Protein AF-A0A0B2VKJ0-F1 (afdb_monomer)

Solvent-accessible surface area (backbone atoms only — not comparable to full-atom values): 6771 Å² total; per-residue (Å²): 139,85,92,84,85,79,77,75,71,70,66,63,74,79,59,75,68,68,75,69,54,68,34,67,60,86,54,43,55,38,77,51,98,89,24,44,33,58,70,37,66,90,49,70,43,76,46,59,66,70,59,42,35,60,77,45,51,63,52,70,68,53,54,55,44,48,69,37,80,90,39,55,29,58,29,37,42,44,50,80,45,94,44,36,78,46,40,48,36,25,18,37,77,51,33,35,38,73,51,54,50,67,59,44,46,51,61,48,48,55,72,75,80,110

Foldseek 3Di:
DDDPDDPPPVVVVVPPCPPQAKDFDDAQWDDDPRATAHVDLPDDAQDDPVVLCVVSVDDPVLVVQNVDPVYGRIGGCCCVPPVVVCCLRCVSNNSNVVDHSVRSNVVVVVVVVD

Structure (mmCIF, N/CA/C/O backbone):
data_AF-A0A0B2VKJ0-F1
#
_entry.id   AF-A0A0B2VKJ0-F1
#
loop_
_atom_site.group_PDB
_atom_site.id
_atom_site.type_symbol
_atom_site.label_atom_id
_atom_site.label_alt_id
_atom_site.label_comp_id
_atom_site.label_asym_id
_atom_site.label_entity_id
_atom_site.label_seq_id
_atom_site.pdbx_PDB_ins_code
_atom_site.Cartn_x
_atom_site.Cartn_y
_atom_site.Cartn_z
_atom_site.occupancy
_atom_site.B_iso_or_equiv
_atom_site.auth_seq_id
_atom_site.auth_comp_id
_atom_site.auth_asym_id
_atom_site.auth_atom_id
_atom_site.pdbx_PDB_model_num
ATOM 1 N N . MET A 1 1 ? 29.975 44.062 7.794 1.00 45.19 1 MET A N 1
ATOM 2 C CA . MET A 1 1 ? 28.508 43.859 7.697 1.00 45.19 1 MET A CA 1
ATOM 3 C C . MET A 1 1 ? 28.149 44.332 6.297 1.00 45.19 1 MET A C 1
ATOM 5 O O . MET A 1 1 ? 28.499 45.454 5.993 1.00 45.19 1 MET A O 1
ATOM 9 N N . PHE A 1 2 ? 27.741 43.525 5.324 1.00 41.50 2 PHE A N 1
ATOM 10 C CA . PHE A 1 2 ? 26.491 42.776 5.236 1.00 41.50 2 PHE A CA 1
ATOM 11 C C . PHE A 1 2 ? 26.649 41.713 4.132 1.00 41.50 2 PHE A C 1
ATOM 13 O O . PHE A 1 2 ? 26.779 42.059 2.965 1.00 41.50 2 PHE A O 1
ATOM 20 N N . ALA A 1 3 ? 26.641 40.429 4.485 1.00 47.69 3 ALA A N 1
ATOM 21 C CA . ALA A 1 3 ? 26.597 39.327 3.520 1.00 47.69 3 ALA A CA 1
ATOM 22 C C . ALA A 1 3 ? 25.634 38.255 4.045 1.00 47.69 3 ALA A C 1
ATOM 24 O O . ALA A 1 3 ? 26.039 37.152 4.386 1.00 47.69 3 ALA A O 1
ATOM 25 N N . VAL A 1 4 ? 24.360 38.620 4.224 1.00 49.62 4 VAL A N 1
ATOM 26 C CA . VAL A 1 4 ? 23.340 37.720 4.795 1.00 49.62 4 VAL A CA 1
ATOM 27 C C . VAL A 1 4 ? 21.990 37.915 4.102 1.00 49.62 4 VAL A C 1
ATOM 29 O O . VAL A 1 4 ? 20.998 38.099 4.777 1.00 49.62 4 VAL A O 1
ATOM 32 N N . PHE A 1 5 ? 21.906 37.938 2.768 1.00 47.03 5 PHE A N 1
ATOM 33 C CA . PHE A 1 5 ? 20.582 38.048 2.112 1.00 47.03 5 PHE A CA 1
ATOM 34 C C . PHE A 1 5 ? 20.432 37.311 0.770 1.00 47.03 5 PHE A C 1
ATOM 36 O O . PHE A 1 5 ? 19.498 37.594 0.033 1.00 47.03 5 PHE A O 1
ATOM 43 N N . VAL A 1 6 ? 21.292 36.337 0.437 1.00 48.41 6 VAL A N 1
ATOM 44 C CA . VAL A 1 6 ? 21.197 35.625 -0.866 1.00 48.41 6 VAL A CA 1
ATOM 45 C C . VAL A 1 6 ? 20.998 34.104 -0.732 1.00 48.41 6 VAL A C 1
ATOM 47 O O . VAL A 1 6 ? 20.827 33.410 -1.724 1.00 48.41 6 VAL A O 1
ATOM 50 N N . LEU A 1 7 ? 20.937 33.556 0.486 1.00 43.81 7 LEU A N 1
ATOM 51 C CA . LEU A 1 7 ? 20.824 32.099 0.696 1.00 43.81 7 LEU A CA 1
ATOM 52 C C . LEU A 1 7 ? 19.396 31.580 0.943 1.00 43.81 7 LEU A C 1
ATOM 54 O O . LEU A 1 7 ? 19.173 30.376 0.887 1.00 43.81 7 LEU A O 1
ATOM 58 N N . LEU A 1 8 ? 18.411 32.456 1.160 1.00 46.47 8 LEU A N 1
ATOM 59 C CA . LEU A 1 8 ? 17.037 32.044 1.493 1.00 46.47 8 LEU A CA 1
ATOM 60 C C . LEU A 1 8 ? 16.116 31.834 0.279 1.00 46.47 8 LEU A C 1
ATOM 62 O O . LEU A 1 8 ? 15.036 31.273 0.435 1.00 46.47 8 LEU A O 1
ATOM 66 N N . ALA A 1 9 ? 16.529 32.221 -0.932 1.00 44.91 9 ALA A N 1
ATOM 67 C CA . ALA A 1 9 ? 15.679 32.104 -2.122 1.00 44.91 9 ALA A CA 1
ATOM 68 C C . ALA A 1 9 ? 15.761 30.732 -2.824 1.00 44.91 9 ALA A C 1
ATOM 70 O O . ALA A 1 9 ? 14.857 30.376 -3.575 1.00 44.91 9 ALA A O 1
ATOM 71 N N . VAL A 1 10 ? 16.801 29.929 -2.567 1.00 42.25 10 VAL A N 1
ATOM 72 C CA . VAL A 1 10 ? 16.982 28.624 -3.242 1.00 42.25 10 VAL A CA 1
ATOM 73 C C . VAL A 1 10 ? 16.158 27.508 -2.578 1.00 42.25 10 VAL A C 1
ATOM 75 O O . VAL A 1 10 ? 15.857 26.495 -3.203 1.00 42.25 10 VAL A O 1
ATOM 78 N N . VAL A 1 11 ? 15.712 27.700 -1.333 1.00 45.00 11 VAL A N 1
ATOM 79 C CA . VAL A 1 11 ? 14.943 26.685 -0.584 1.00 45.00 11 VAL A CA 1
ATOM 80 C C . VAL A 1 11 ? 13.460 26.655 -0.993 1.00 45.00 11 VAL A C 1
ATOM 82 O O . VAL A 1 11 ? 12.769 25.667 -0.756 1.00 45.00 11 VAL A O 1
ATOM 85 N N . ALA A 1 12 ? 12.960 27.695 -1.665 1.00 38.09 12 ALA A N 1
ATOM 86 C CA . ALA A 1 12 ? 11.549 27.782 -2.043 1.00 38.09 12 ALA A CA 1
ATOM 87 C C . ALA A 1 12 ? 11.181 26.970 -3.303 1.00 38.09 12 ALA A C 1
ATOM 89 O O . ALA A 1 12 ? 10.022 26.594 -3.450 1.00 38.09 12 ALA A O 1
ATOM 90 N N . LEU A 1 13 ? 12.132 26.647 -4.193 1.00 39.16 13 LEU A N 1
ATOM 91 C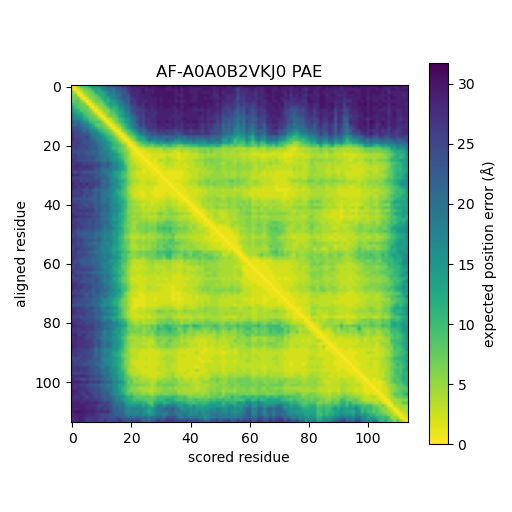 CA . LEU A 1 13 ? 11.825 25.910 -5.433 1.00 39.16 13 LEU A CA 1
ATOM 92 C C . LEU A 1 13 ? 11.860 24.378 -5.292 1.00 39.16 13 LEU A C 1
ATOM 94 O O . LEU A 1 13 ? 11.328 23.686 -6.155 1.00 39.16 13 LEU A O 1
ATOM 98 N N . ALA A 1 14 ? 12.423 23.833 -4.208 1.00 38.75 14 ALA A N 1
ATOM 99 C CA . ALA A 1 14 ? 12.409 22.384 -3.958 1.00 38.75 14 ALA A CA 1
ATOM 100 C C . ALA A 1 14 ? 11.087 21.890 -3.337 1.00 38.75 14 ALA A C 1
ATOM 102 O O . ALA A 1 14 ? 10.771 20.706 -3.411 1.00 38.75 14 ALA A O 1
ATOM 103 N N . ASN A 1 15 ? 10.293 22.806 -2.773 1.00 40.25 15 ASN A N 1
ATOM 104 C CA . ASN A 1 15 ? 9.021 22.527 -2.114 1.00 40.25 15 ASN A CA 1
ATOM 105 C C . ASN A 1 15 ? 7.846 23.129 -2.890 1.00 40.25 15 ASN A C 1
ATOM 107 O O . ASN A 1 15 ? 6.940 23.716 -2.296 1.00 40.25 15 ASN A O 1
ATOM 111 N N . ALA A 1 16 ? 7.803 22.933 -4.212 1.00 34.44 16 ALA A N 1
ATOM 112 C CA . ALA A 1 16 ? 6.516 22.882 -4.900 1.00 34.44 16 ALA A CA 1
ATOM 113 C C . ALA A 1 16 ? 5.773 21.639 -4.380 1.00 34.44 16 ALA A C 1
ATOM 115 O O . ALA A 1 16 ? 5.738 20.571 -4.998 1.00 34.44 16 ALA A O 1
ATOM 116 N N . ASN A 1 17 ? 5.257 21.776 -3.160 1.00 41.91 17 ASN A N 1
ATOM 117 C CA . ASN A 1 17 ? 4.491 20.805 -2.414 1.00 41.91 17 ASN A CA 1
ATOM 118 C C . ASN A 1 17 ? 3.116 20.762 -3.082 1.00 41.91 17 ASN A C 1
ATOM 120 O O . ASN A 1 17 ? 2.131 21.268 -2.556 1.00 41.91 17 ASN A O 1
ATOM 124 N N . PHE A 1 18 ? 3.060 20.231 -4.307 1.00 43.84 18 PHE A N 1
ATOM 125 C CA . PHE A 1 18 ? 1.798 19.776 -4.866 1.00 43.84 18 PHE A CA 1
ATOM 126 C C . PHE A 1 18 ? 1.236 18.812 -3.826 1.00 43.84 18 PHE A C 1
ATOM 128 O O . PHE A 1 18 ? 1.915 17.810 -3.561 1.00 43.84 18 PHE A O 1
ATOM 135 N N . PRO A 1 19 ? 0.087 19.122 -3.195 1.00 50.91 19 PRO A N 1
ATOM 136 C CA . PRO A 1 19 ? -0.465 18.255 -2.174 1.00 50.91 19 PRO A CA 1
ATOM 137 C C . PRO A 1 19 ? -0.595 16.880 -2.813 1.00 50.91 19 PRO A C 1
ATOM 139 O O . PRO A 1 19 ? -1.202 16.744 -3.878 1.00 50.91 19 PRO A O 1
ATOM 142 N N . ALA A 1 20 ? 0.074 15.888 -2.226 1.00 60.25 20 ALA A N 1
ATOM 143 C CA . ALA A 1 20 ? -0.088 14.513 -2.649 1.00 60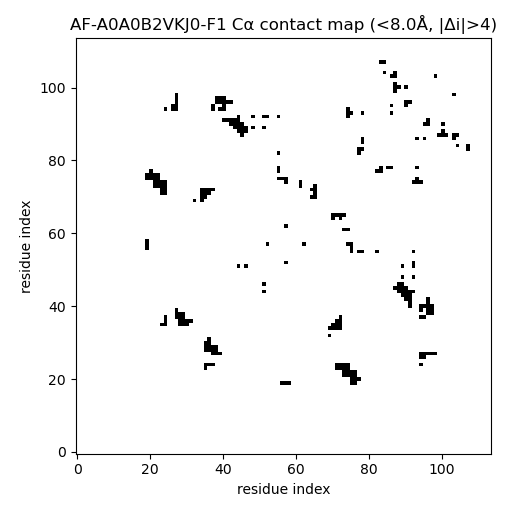.25 20 ALA A CA 1
ATOM 144 C C . ALA A 1 20 ? -1.591 14.224 -2.592 1.00 60.25 20 ALA A C 1
ATOM 146 O O . ALA A 1 20 ? -2.206 14.299 -1.529 1.00 60.25 20 ALA A O 1
ATOM 147 N N . GLN A 1 21 ? -2.206 14.028 -3.757 1.00 77.56 21 GLN A N 1
ATOM 148 C CA . GLN A 1 21 ? -3.617 13.700 -3.813 1.00 77.56 21 GLN A CA 1
ATOM 149 C C . GLN A 1 21 ? -3.729 12.244 -3.392 1.00 77.56 21 GLN A C 1
ATOM 151 O O . GLN A 1 21 ? -3.127 11.373 -4.015 1.00 77.56 21 GLN A O 1
ATOM 156 N N . TYR A 1 22 ? -4.437 12.000 -2.296 1.00 84.88 22 TYR A N 1
ATOM 157 C CA . TYR A 1 22 ? -4.694 10.659 -1.798 1.00 84.88 22 TYR A CA 1
ATOM 158 C C . TYR A 1 22 ? -6.116 10.256 -2.146 1.00 84.88 22 TYR A C 1
ATOM 160 O O . TYR A 1 22 ? -7.044 11.057 -2.035 1.00 84.88 22 TYR A O 1
ATOM 168 N N . SER A 1 23 ? -6.279 9.001 -2.531 1.00 87.12 23 SER A N 1
ATOM 169 C CA . SER A 1 23 ? -7.565 8.382 -2.819 1.00 87.12 23 SER A CA 1
ATOM 170 C C . SER A 1 23 ? -7.729 7.141 -1.956 1.00 87.12 23 SER A C 1
ATOM 172 O O . SER A 1 23 ? -6.746 6.488 -1.596 1.00 87.12 23 SER A O 1
ATOM 174 N N . VAL A 1 24 ? -8.974 6.841 -1.591 1.00 89.81 24 VAL A N 1
ATOM 175 C CA . VAL A 1 24 ? -9.310 5.544 -0.999 1.00 89.81 24 VAL A CA 1
ATOM 176 C C . VAL A 1 24 ? -8.997 4.468 -2.033 1.00 89.81 24 VAL A C 1
ATOM 178 O O . VAL A 1 24 ? -9.231 4.667 -3.228 1.00 89.81 24 VAL A O 1
ATOM 181 N N . ILE A 1 25 ? -8.431 3.353 -1.582 1.00 89.56 25 ILE A N 1
ATOM 182 C CA . ILE A 1 25 ? -8.131 2.226 -2.464 1.00 89.56 25 ILE A CA 1
ATOM 183 C C . ILE A 1 25 ? -9.391 1.740 -3.190 1.00 89.56 25 ILE A C 1
ATOM 185 O O . ILE A 1 25 ? -10.471 1.653 -2.610 1.00 89.56 25 ILE A O 1
ATOM 189 N N . ASN A 1 26 ? -9.243 1.403 -4.466 1.00 85.94 26 ASN A N 1
ATOM 190 C CA . ASN A 1 26 ? -10.334 0.910 -5.315 1.00 85.94 26 ASN A CA 1
ATOM 191 C C . ASN A 1 26 ? -9.967 -0.371 -6.086 1.00 85.94 26 ASN A C 1
ATOM 193 O O . ASN A 1 26 ? -10.758 -0.870 -6.883 1.00 85.94 26 ASN A O 1
ATOM 197 N N . ILE A 1 27 ? -8.751 -0.878 -5.874 1.00 85.44 27 ILE A N 1
ATOM 198 C CA . ILE A 1 27 ? -8.246 -2.142 -6.404 1.00 85.44 27 ILE A CA 1
ATOM 199 C C . ILE A 1 27 ? -7.747 -2.950 -5.214 1.00 85.44 27 ILE A C 1
ATOM 201 O O . ILE A 1 27 ? -7.113 -2.385 -4.321 1.00 85.44 27 ILE A O 1
ATOM 205 N N . CYS A 1 28 ? -7.979 -4.265 -5.233 1.00 89.19 28 CYS A N 1
ATOM 206 C CA . CYS A 1 28 ? -7.595 -5.163 -4.146 1.00 89.19 28 CYS A CA 1
ATOM 207 C C . CYS A 1 28 ? -8.175 -4.723 -2.794 1.00 89.19 28 CYS A C 1
ATOM 209 O O . CYS A 1 28 ? -7.489 -4.833 -1.779 1.00 89.19 28 CYS A O 1
ATOM 211 N N . ASN A 1 29 ? -9.383 -4.155 -2.775 1.00 93.06 29 ASN A N 1
ATOM 212 C CA . ASN A 1 29 ? -10.037 -3.659 -1.572 1.00 93.06 29 ASN A CA 1
ATOM 213 C C . ASN A 1 29 ? -11.129 -4.622 -1.093 1.00 93.06 29 ASN A C 1
ATOM 215 O O . ASN A 1 29 ? -11.850 -5.229 -1.879 1.00 93.06 29 ASN A O 1
ATOM 219 N N . LYS A 1 30 ? -11.274 -4.705 0.226 1.00 94.69 30 LYS A N 1
ATOM 220 C CA . LYS A 1 30 ? -12.371 -5.362 0.930 1.00 94.69 30 LYS A CA 1
ATOM 221 C C . LYS A 1 30 ? -12.907 -4.429 2.005 1.00 94.69 30 LYS A C 1
ATOM 223 O O . LYS A 1 30 ? -12.156 -3.647 2.588 1.00 94.69 30 LYS A O 1
ATOM 228 N N . GLU A 1 31 ? -14.189 -4.551 2.306 1.00 95.69 31 GLU A N 1
ATOM 229 C CA . GLU A 1 31 ? -14.774 -3.872 3.455 1.00 95.69 31 GLU A CA 1
ATOM 230 C C . GLU A 1 31 ? -14.494 -4.673 4.734 1.00 95.69 31 GLU A C 1
ATOM 232 O O . GLU A 1 31 ? -14.688 -5.890 4.772 1.00 95.69 31 GLU A O 1
ATOM 237 N N . VAL A 1 32 ? -14.009 -3.995 5.774 1.00 92.75 32 VAL A N 1
ATOM 238 C CA . VAL A 1 32 ? -13.827 -4.546 7.123 1.00 92.75 32 VAL A CA 1
ATOM 239 C C . VAL A 1 32 ? -14.407 -3.531 8.092 1.00 92.75 32 VAL A C 1
ATOM 241 O O . VAL A 1 32 ? -13.964 -2.387 8.098 1.00 92.75 32 VAL A O 1
ATOM 244 N N . ASP A 1 33 ? -15.418 -3.926 8.865 1.00 92.50 33 ASP A N 1
ATOM 245 C CA . ASP A 1 33 ? -16.075 -3.064 9.858 1.00 92.50 33 ASP A CA 1
ATOM 246 C C . ASP A 1 33 ? -16.522 -1.692 9.301 1.00 92.50 33 ASP A C 1
ATOM 248 O O . ASP A 1 33 ? -16.448 -0.666 9.977 1.00 92.50 33 ASP A O 1
ATOM 252 N N . GLY A 1 34 ? -16.985 -1.666 8.045 1.00 91.06 34 GLY A N 1
ATOM 253 C CA . GLY A 1 34 ? -17.490 -0.460 7.379 1.00 91.06 34 GLY A CA 1
ATOM 254 C C . GLY A 1 34 ? -16.425 0.463 6.775 1.00 91.06 34 GLY A C 1
ATOM 255 O O . GLY A 1 34 ? -16.778 1.546 6.312 1.00 91.06 34 GLY A O 1
ATOM 256 N N . VAL A 1 35 ? -15.146 0.063 6.750 1.00 95.12 35 VAL A N 1
ATOM 257 C CA . VAL A 1 35 ? -14.069 0.806 6.068 1.00 95.12 35 VAL A CA 1
ATOM 258 C C . VAL A 1 35 ? -13.385 -0.020 4.981 1.00 95.12 35 VAL A C 1
ATOM 260 O O . VAL A 1 35 ? -13.285 -1.246 5.065 1.00 95.12 35 VAL A O 1
ATOM 263 N N . GLN A 1 36 ? -12.876 0.655 3.951 1.00 95.56 36 GLN A N 1
ATOM 264 C CA . GLN A 1 36 ? -12.189 0.030 2.821 1.00 95.56 36 GLN A CA 1
ATOM 265 C C . GLN A 1 36 ? -10.728 -0.266 3.163 1.00 95.56 36 GLN A C 1
ATOM 267 O O . GLN A 1 36 ? -9.937 0.636 3.446 1.00 95.56 36 GLN A O 1
ATOM 272 N N . ARG A 1 37 ? -10.350 -1.544 3.123 1.00 94.38 37 ARG A N 1
ATOM 273 C CA . ARG A 1 37 ? -9.024 -2.051 3.503 1.00 94.38 37 ARG A CA 1
ATOM 274 C C . ARG A 1 37 ? -8.445 -2.930 2.399 1.00 94.38 37 ARG A C 1
ATOM 276 O O . ARG A 1 37 ? -9.204 -3.546 1.658 1.00 94.38 37 ARG A O 1
ATOM 283 N N . PRO A 1 38 ? -7.115 -3.013 2.255 1.00 92.38 38 PRO A N 1
ATOM 284 C CA . PRO A 1 38 ? -6.531 -3.905 1.269 1.00 92.38 38 PRO A CA 1
ATOM 285 C C . PRO A 1 38 ? -6.847 -5.360 1.621 1.00 92.38 38 PRO A C 1
ATOM 287 O O . PRO A 1 38 ? -6.803 -5.758 2.788 1.00 92.38 38 PRO A O 1
ATOM 290 N N . GLU A 1 39 ? -7.150 -6.165 0.608 1.00 92.44 39 GLU A N 1
ATOM 291 C CA . GLU A 1 39 ? -7.384 -7.602 0.736 1.00 92.44 39 GLU A CA 1
ATOM 292 C C . GLU A 1 39 ? -6.184 -8.295 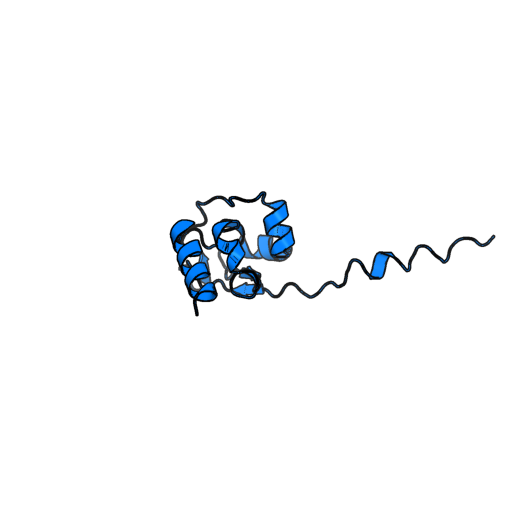1.377 1.00 92.44 39 GLU A C 1
ATOM 294 O O . GLU A 1 39 ? -6.348 -9.092 2.305 1.00 92.44 39 GLU A O 1
ATOM 299 N N . SER A 1 40 ? -4.990 -7.921 0.912 1.00 88.69 40 SER A N 1
ATOM 300 C CA . SER A 1 40 ? -3.700 -8.354 1.430 1.00 88.69 40 SER A CA 1
ATOM 301 C C . SER A 1 40 ? -2.651 -7.257 1.227 1.00 88.69 40 SER A C 1
ATOM 303 O O . SER A 1 40 ? -2.708 -6.483 0.271 1.00 88.69 40 SER A O 1
ATOM 305 N N . LEU A 1 41 ? -1.671 -7.219 2.130 1.00 87.75 41 LEU A N 1
ATOM 306 C CA . LEU A 1 41 ? -0.417 -6.471 1.988 1.00 87.75 41 LEU A CA 1
ATOM 307 C C . LEU A 1 41 ? 0.800 -7.416 1.974 1.00 87.75 41 LEU A C 1
ATOM 309 O O . LEU A 1 41 ? 1.941 -6.964 2.108 1.00 87.75 41 LEU A O 1
ATOM 313 N N . ASP A 1 42 ? 0.565 -8.720 1.787 1.00 88.56 42 ASP A N 1
ATOM 314 C CA . ASP A 1 42 ? 1.553 -9.806 1.844 1.00 88.56 42 ASP A CA 1
ATOM 315 C C . ASP A 1 42 ? 2.332 -9.928 0.534 1.00 88.56 42 ASP A C 1
ATOM 317 O O . ASP A 1 42 ? 2.535 -10.998 -0.038 1.00 88.56 42 ASP A O 1
ATOM 321 N N . CYS A 1 43 ? 2.780 -8.789 0.028 1.00 88.69 43 CYS A N 1
ATOM 322 C CA . CYS A 1 43 ? 3.676 -8.723 -1.100 1.00 88.69 43 CYS A CA 1
ATOM 323 C C . CYS A 1 43 ? 4.829 -7.766 -0.813 1.00 88.69 43 CYS A C 1
ATOM 325 O O . CYS A 1 43 ? 4.867 -7.060 0.197 1.00 88.69 43 CYS A O 1
ATOM 327 N N . LYS A 1 44 ? 5.819 -7.775 -1.701 1.00 87.44 44 LYS A N 1
ATOM 328 C CA . LYS A 1 44 ? 6.951 -6.854 -1.659 1.00 87.44 44 LYS A CA 1
ATOM 329 C C . LYS A 1 44 ? 6.930 -5.985 -2.905 1.00 87.44 44 LYS A C 1
ATOM 331 O O . LYS A 1 44 ? 6.511 -6.442 -3.975 1.00 87.44 44 LYS A O 1
ATOM 336 N N . ASP A 1 45 ? 7.394 -4.755 -2.735 1.00 87.50 45 ASP A N 1
ATOM 337 C CA . ASP A 1 45 ? 7.789 -3.913 -3.853 1.00 87.50 45 ASP A CA 1
ATOM 338 C C . ASP A 1 45 ? 9.026 -4.539 -4.510 1.00 87.50 45 ASP A C 1
ATOM 340 O O . ASP A 1 45 ? 9.923 -5.037 -3.825 1.00 87.50 45 ASP A O 1
ATOM 344 N N . ALA A 1 46 ? 9.047 -4.559 -5.841 1.00 86.38 46 ALA A N 1
ATOM 345 C CA . ALA A 1 46 ? 10.233 -4.942 -6.599 1.00 86.38 46 ALA A CA 1
ATOM 346 C C . ALA A 1 46 ? 11.281 -3.820 -6.556 1.00 86.38 46 ALA A C 1
ATOM 348 O O . ALA A 1 46 ? 12.480 -4.080 -6.631 1.00 86.38 46 ALA A O 1
ATOM 349 N N . TYR A 1 47 ? 10.828 -2.570 -6.416 1.00 86.00 47 TYR A N 1
ATOM 350 C CA . TYR A 1 47 ? 11.690 -1.423 -6.161 1.00 86.00 47 TYR A CA 1
ATOM 351 C C . TYR A 1 47 ? 11.921 -1.193 -4.666 1.00 86.00 47 TYR A C 1
ATOM 353 O O . TYR A 1 47 ? 11.074 -1.538 -3.840 1.00 86.00 47 TYR A O 1
ATOM 361 N N . PRO A 1 48 ? 13.056 -0.572 -4.296 1.00 84.25 48 PRO A N 1
ATOM 362 C CA . PRO A 1 48 ? 13.287 -0.148 -2.925 1.00 84.25 48 PRO A CA 1
ATOM 363 C C . PRO A 1 48 ? 12.147 0.753 -2.442 1.00 84.25 48 PRO A C 1
ATOM 365 O O . PRO A 1 48 ? 11.742 1.677 -3.150 1.00 84.25 48 PRO A O 1
ATOM 368 N N . ALA A 1 49 ? 11.686 0.538 -1.209 1.00 77.62 49 ALA A N 1
ATOM 369 C CA . ALA A 1 49 ? 10.618 1.338 -0.606 1.00 77.62 49 ALA A CA 1
ATOM 370 C C . ALA A 1 49 ? 10.836 2.866 -0.723 1.00 77.62 49 ALA A C 1
ATOM 372 O O . ALA A 1 49 ? 9.867 3.560 -1.025 1.00 77.62 49 ALA A O 1
ATOM 373 N N . PRO A 1 50 ? 12.065 3.421 -0.594 1.00 79.75 50 PRO A N 1
ATOM 374 C CA . PRO A 1 50 ? 12.296 4.852 -0.816 1.00 79.75 50 PRO A CA 1
ATOM 375 C C . PRO A 1 50 ? 11.977 5.325 -2.242 1.0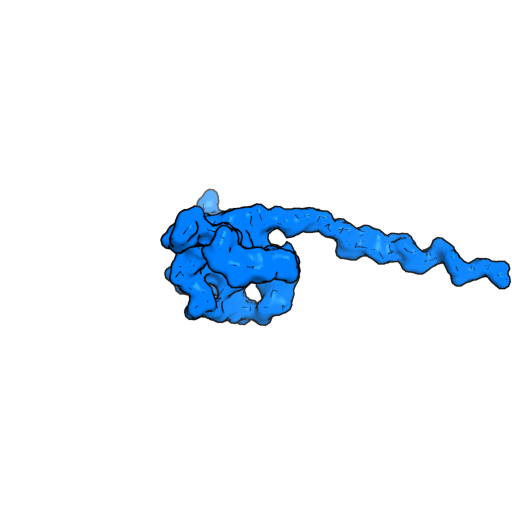0 79.75 50 PRO A C 1
ATOM 377 O O . PRO A 1 50 ? 11.475 6.432 -2.420 1.00 79.75 50 PRO A O 1
ATOM 380 N N . ALA A 1 51 ? 12.236 4.496 -3.258 1.00 83.12 51 ALA A N 1
ATOM 381 C CA . ALA A 1 51 ? 11.958 4.835 -4.652 1.00 83.12 51 ALA A CA 1
ATOM 382 C C . ALA A 1 51 ? 10.447 4.861 -4.921 1.00 83.12 51 ALA A C 1
ATOM 384 O O . ALA A 1 51 ? 9.945 5.813 -5.518 1.00 83.12 51 ALA A O 1
ATOM 385 N N . CYS A 1 52 ? 9.708 3.870 -4.412 1.00 83.56 52 CYS A N 1
ATOM 386 C CA . CYS A 1 52 ? 8.247 3.865 -4.488 1.00 83.56 52 CYS A CA 1
ATOM 387 C C . CYS A 1 52 ? 7.637 5.019 -3.675 1.00 83.56 52 CYS A C 1
ATOM 389 O O . CYS A 1 52 ? 6.773 5.735 -4.174 1.00 83.56 52 CYS A O 1
ATOM 391 N N . ALA A 1 53 ? 8.131 5.280 -2.463 1.00 79.19 53 ALA A N 1
ATOM 392 C CA . ALA A 1 53 ? 7.665 6.394 -1.639 1.00 79.19 53 ALA A CA 1
ATOM 393 C C . ALA A 1 53 ? 7.904 7.759 -2.301 1.00 79.19 53 ALA A C 1
ATOM 395 O O . ALA A 1 53 ? 7.041 8.629 -2.213 1.00 79.19 53 ALA A O 1
ATOM 396 N N . SER A 1 54 ? 9.036 7.935 -2.992 1.00 80.94 54 SER A N 1
ATOM 397 C CA . SER A 1 54 ? 9.334 9.145 -3.763 1.00 80.94 54 SER A CA 1
ATOM 398 C C . SER A 1 54 ? 8.410 9.289 -4.977 1.00 80.94 54 SER A C 1
ATOM 400 O O . SER A 1 54 ? 7.804 10.346 -5.155 1.00 80.94 54 SER A O 1
ATOM 402 N N . ALA A 1 55 ? 8.226 8.220 -5.760 1.00 76.69 55 ALA A N 1
ATOM 403 C CA . ALA A 1 55 ? 7.360 8.222 -6.942 1.00 76.69 55 ALA A CA 1
ATOM 404 C C . ALA A 1 55 ? 5.890 8.512 -6.591 1.00 76.69 55 ALA A C 1
ATOM 406 O O . ALA A 1 55 ? 5.226 9.319 -7.242 1.00 76.69 55 ALA A O 1
ATOM 407 N N . PHE A 1 56 ? 5.395 7.904 -5.513 1.00 77.00 56 PHE A N 1
ATOM 408 C CA . PHE A 1 56 ? 4.014 8.049 -5.056 1.00 77.00 56 PHE A CA 1
ATOM 409 C C . PHE A 1 56 ? 3.845 9.089 -3.948 1.00 77.00 56 PHE A C 1
ATOM 411 O O . PHE A 1 56 ? 2.777 9.153 -3.354 1.00 77.00 56 PHE A O 1
ATOM 418 N N . LYS A 1 57 ? 4.865 9.905 -3.649 1.00 75.69 57 LYS A N 1
ATOM 419 C CA . LYS A 1 57 ? 4.830 10.954 -2.611 1.00 75.69 57 LYS A CA 1
ATOM 420 C C . LYS A 1 57 ? 4.093 10.519 -1.330 1.00 75.69 57 LYS A C 1
ATOM 422 O O . LYS A 1 57 ? 3.189 11.215 -0.875 1.00 75.69 57 LYS A O 1
ATOM 427 N N . LEU A 1 58 ? 4.419 9.343 -0.790 1.00 73.56 58 LEU A N 1
ATOM 428 C CA . LEU A 1 58 ? 3.738 8.797 0.391 1.00 73.56 58 LEU A CA 1
ATOM 429 C C . LEU A 1 58 ? 4.112 9.618 1.635 1.00 73.56 58 LEU A C 1
ATOM 431 O O . LEU A 1 58 ? 5.245 9.516 2.107 1.00 73.56 58 LEU A O 1
ATOM 435 N N . SER A 1 59 ? 3.185 10.410 2.184 1.00 78.06 59 SER A N 1
ATOM 436 C CA . SER A 1 59 ? 3.441 11.153 3.425 1.00 78.06 59 SER A CA 1
ATOM 437 C C . SER A 1 59 ? 3.340 10.246 4.660 1.00 78.06 59 SER A C 1
ATOM 439 O O . SER A 1 59 ? 2.528 9.311 4.683 1.00 78.06 59 SER A O 1
ATOM 441 N N . PRO A 1 60 ? 4.131 10.519 5.718 1.00 79.75 60 PRO A N 1
ATOM 442 C CA . PRO A 1 60 ? 4.045 9.793 6.987 1.00 79.75 60 PRO A CA 1
ATOM 443 C C . PRO A 1 60 ? 2.644 9.822 7.610 1.00 79.75 60 PRO A C 1
ATOM 445 O O . PRO A 1 60 ? 2.216 8.844 8.216 1.00 79.75 60 PRO A O 1
ATOM 448 N N . GLU A 1 61 ? 1.905 10.917 7.425 1.00 83.06 61 GLU A N 1
ATOM 449 C CA . GLU A 1 61 ? 0.560 11.094 7.985 1.00 83.06 61 GLU A CA 1
ATOM 450 C C . GLU A 1 61 ? -0.431 10.076 7.412 1.00 83.06 61 GLU A C 1
ATOM 452 O O . GLU A 1 61 ? -1.237 9.513 8.151 1.00 83.06 61 GLU A O 1
ATOM 457 N N . ILE A 1 62 ? -0.358 9.790 6.107 1.00 82.62 62 ILE A N 1
ATOM 458 C CA . ILE A 1 62 ? -1.206 8.770 5.478 1.00 82.62 62 ILE A CA 1
ATOM 459 C C . ILE A 1 62 ? -0.791 7.368 5.900 1.00 82.62 62 ILE A C 1
ATOM 461 O O . ILE A 1 62 ? -1.656 6.531 6.134 1.00 82.62 62 ILE A O 1
ATOM 465 N N . GLN A 1 63 ? 0.506 7.108 6.074 1.00 80.62 63 GLN A N 1
ATOM 466 C CA . GLN A 1 63 ? 0.955 5.825 6.623 1.00 80.62 63 GLN A CA 1
ATOM 467 C C . GLN A 1 63 ? 0.398 5.609 8.034 1.00 80.62 63 GLN A C 1
ATOM 469 O O . GLN A 1 63 ? -0.072 4.519 8.350 1.00 80.62 63 GLN A O 1
ATOM 474 N N . GLN A 1 64 ? 0.381 6.657 8.861 1.00 85.75 64 GLN A N 1
ATOM 475 C CA . GLN A 1 64 ? -0.203 6.600 10.196 1.00 85.75 64 GLN A CA 1
ATOM 476 C C . GLN A 1 64 ? -1.723 6.383 10.156 1.00 85.75 64 GLN A C 1
ATOM 478 O O . GLN A 1 64 ? -2.219 5.537 10.894 1.00 85.75 64 GLN A O 1
ATOM 483 N N . GLN A 1 65 ? -2.451 7.069 9.266 1.00 86.69 65 GLN A N 1
ATOM 484 C CA . GLN A 1 65 ? -3.888 6.828 9.057 1.00 86.69 65 GLN A CA 1
ATOM 485 C C . GLN A 1 65 ? -4.165 5.398 8.579 1.00 86.69 65 GLN A C 1
ATOM 487 O O . GLN A 1 65 ? -5.086 4.754 9.064 1.00 86.69 65 GLN A O 1
ATOM 492 N N . ASN A 1 66 ? -3.346 4.868 7.673 1.00 89.00 66 ASN A N 1
ATOM 493 C CA . ASN A 1 66 ? -3.493 3.509 7.159 1.00 89.00 66 ASN A CA 1
ATOM 494 C C . ASN A 1 66 ? -3.205 2.435 8.217 1.00 89.00 66 ASN A C 1
ATOM 496 O O . ASN A 1 66 ? -3.707 1.317 8.092 1.00 89.00 66 ASN A O 1
ATOM 500 N N . ASN A 1 67 ? -2.425 2.750 9.253 1.00 89.06 67 ASN A N 1
ATOM 501 C CA . ASN A 1 67 ? -2.203 1.853 10.389 1.00 89.06 67 ASN A CA 1
ATOM 502 C C . ASN A 1 67 ? -3.400 1.811 11.355 1.00 89.06 67 ASN A C 1
ATOM 504 O O . ASN A 1 67 ? -3.502 0.864 12.132 1.00 89.06 67 ASN A O 1
ATOM 508 N N . ASP A 1 68 ? -4.310 2.789 11.301 1.00 91.56 68 ASP A N 1
ATOM 509 C CA . ASP A 1 68 ? -5.568 2.763 12.047 1.00 91.56 68 ASP A CA 1
ATOM 510 C C . ASP A 1 68 ? -6.580 1.851 11.317 1.00 91.56 68 ASP A C 1
ATOM 512 O O . ASP A 1 68 ? -6.929 2.116 10.159 1.00 91.56 68 ASP A 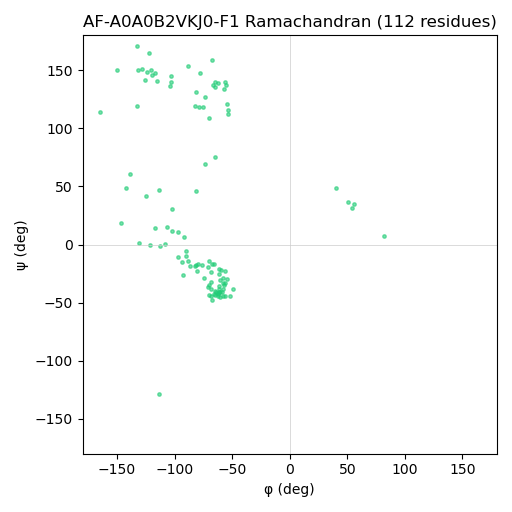O 1
ATOM 516 N N . PRO A 1 69 ? -7.050 0.753 11.943 1.00 89.31 69 PRO A N 1
ATOM 517 C CA . PRO A 1 69 ? -8.003 -0.162 11.322 1.00 89.31 69 PRO A CA 1
ATOM 518 C C . PRO A 1 69 ? -9.404 0.441 11.159 1.00 89.31 69 PRO A C 1
ATOM 520 O O . PRO A 1 69 ? -10.193 -0.103 10.400 1.00 89.31 69 PRO A O 1
ATOM 523 N N . THR A 1 70 ? -9.710 1.560 11.824 1.00 92.62 70 THR A N 1
ATOM 524 C CA . THR A 1 70 ? -11.019 2.237 11.776 1.00 92.62 70 THR A CA 1
ATOM 525 C C . THR A 1 70 ? -11.108 3.314 10.692 1.00 92.62 70 THR A C 1
ATOM 527 O O . THR A 1 70 ? -12.079 4.072 10.629 1.00 92.62 70 THR A O 1
ATOM 530 N N . LYS A 1 71 ? -10.076 3.429 9.849 1.00 92.19 71 LYS A N 1
ATOM 531 C CA . LYS A 1 71 ? -9.995 4.397 8.753 1.00 92.19 71 LYS A CA 1
ATOM 532 C C . LYS A 1 71 ? -9.867 3.684 7.414 1.00 92.19 71 LYS A C 1
ATOM 534 O O . LYS A 1 71 ? -9.189 2.657 7.302 1.00 92.19 71 LYS A O 1
ATOM 539 N N . ASP A 1 72 ? -10.466 4.281 6.387 1.00 93.25 72 ASP A N 1
ATOM 540 C CA . ASP A 1 72 ? -10.248 3.862 5.006 1.00 93.25 72 ASP A CA 1
ATOM 541 C C . ASP A 1 72 ? -8.764 3.916 4.660 1.00 93.25 72 ASP A C 1
ATOM 543 O O . ASP A 1 72 ? -8.075 4.905 4.934 1.00 93.25 72 ASP A O 1
ATOM 547 N N . TYR A 1 73 ? -8.286 2.857 4.018 1.00 92.38 73 TYR A N 1
ATOM 548 C CA . TYR A 1 73 ? -6.927 2.795 3.522 1.00 92.38 73 TYR A CA 1
ATOM 549 C C . TYR A 1 73 ? -6.792 3.695 2.294 1.00 92.38 73 TYR A C 1
ATOM 551 O O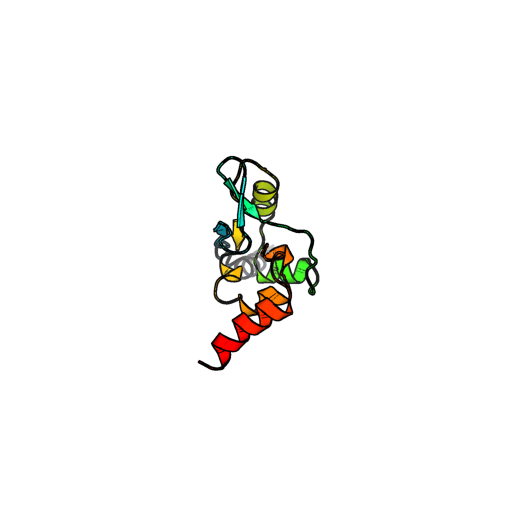 . TYR A 1 73 ? -7.543 3.579 1.321 1.00 92.38 73 TYR A O 1
ATOM 559 N N . LYS A 1 74 ? -5.807 4.589 2.326 1.00 90.94 74 LYS A N 1
ATOM 560 C CA . LYS A 1 74 ? -5.547 5.556 1.262 1.00 90.94 74 LYS A CA 1
ATOM 561 C C . LYS A 1 74 ? -4.206 5.302 0.602 1.00 90.94 74 LYS A C 1
ATOM 563 O O . LYS A 1 74 ? -3.205 5.039 1.263 1.00 90.94 74 LYS A O 1
ATOM 568 N N . VAL A 1 75 ? -4.171 5.459 -0.710 1.00 89.00 75 VAL A N 1
ATOM 569 C CA . VAL A 1 75 ? -2.941 5.475 -1.506 1.00 89.00 75 VAL A CA 1
ATOM 570 C C . VAL A 1 75 ? -2.862 6.783 -2.274 1.00 89.00 75 VAL A C 1
ATOM 572 O O . VAL A 1 75 ? -3.841 7.524 -2.377 1.00 89.00 75 VAL A O 1
ATOM 575 N N . ASN A 1 76 ? -1.689 7.110 -2.804 1.00 86.94 76 ASN A N 1
ATOM 576 C CA . ASN A 1 76 ? -1.586 8.260 -3.689 1.00 86.94 76 ASN A CA 1
ATOM 577 C C . ASN A 1 76 ? -2.398 7.998 -4.966 1.00 86.94 76 ASN A C 1
ATOM 579 O O . ASN A 1 76 ? -2.283 6.928 -5.559 1.00 86.94 76 ASN A O 1
ATOM 583 N N . SER A 1 77 ? -3.179 8.975 -5.422 1.00 83.00 77 SER A N 1
ATOM 584 C CA . SER A 1 77 ? -3.984 8.895 -6.646 1.00 83.00 77 SER A CA 1
ATOM 585 C C . SER A 1 77 ? -3.150 8.563 -7.889 1.00 83.00 77 SER A C 1
ATOM 587 O O . SER A 1 77 ? -3.668 7.990 -8.845 1.00 83.00 77 SER A O 1
ATOM 589 N N . ASN A 1 78 ? -1.839 8.826 -7.867 1.00 83.19 78 ASN A N 1
ATOM 590 C CA . ASN A 1 78 ? -0.907 8.410 -8.914 1.00 83.19 78 ASN A CA 1
ATOM 591 C C . ASN A 1 78 ? -0.814 6.887 -9.081 1.00 83.19 78 ASN A C 1
ATOM 593 O O . ASN A 1 78 ? -0.498 6.446 -10.185 1.00 83.19 78 ASN A O 1
AT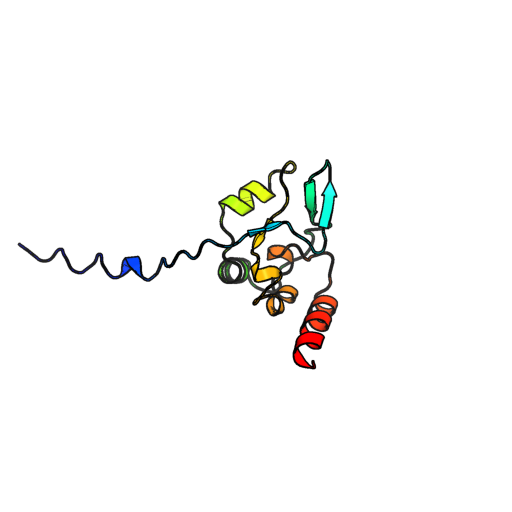OM 597 N N . CYS A 1 79 ? -1.112 6.095 -8.043 1.00 81.75 79 CYS A N 1
ATOM 598 C CA . CYS A 1 79 ? -1.202 4.635 -8.141 1.00 81.75 79 CYS A CA 1
ATOM 599 C C . CYS A 1 79 ? -2.232 4.201 -9.193 1.00 81.75 79 CYS A C 1
ATOM 601 O O . CYS A 1 79 ? -2.001 3.233 -9.908 1.00 81.75 79 CYS A O 1
ATOM 603 N N . TYR A 1 80 ? -3.330 4.946 -9.339 1.00 77.50 80 TYR A N 1
ATOM 604 C CA . TYR A 1 80 ? -4.412 4.633 -10.280 1.00 77.50 80 TYR A CA 1
ATOM 605 C C . TYR A 1 80 ? -4.475 5.590 -11.478 1.00 77.50 80 TYR A C 1
ATOM 607 O O . TYR A 1 80 ? -5.341 5.454 -12.335 1.00 77.50 80 TYR A O 1
ATOM 615 N N . GLY A 1 81 ? -3.566 6.564 -11.536 1.00 75.75 81 GLY A N 1
ATOM 616 C CA . GLY A 1 81 ? -3.500 7.576 -12.583 1.00 75.75 81 GLY A CA 1
ATOM 617 C C . GLY A 1 81 ? -2.249 7.435 -13.445 1.00 75.75 81 GLY A C 1
ATOM 618 O O . GLY A 1 81 ? -1.913 6.357 -13.937 1.00 75.75 81 GLY A O 1
ATOM 619 N N . MET A 1 82 ? -1.530 8.548 -13.602 1.00 69.06 82 MET A N 1
ATOM 620 C CA . MET A 1 82 ? -0.389 8.681 -14.516 1.00 69.06 82 MET A CA 1
ATOM 621 C C . MET A 1 82 ? 0.790 7.738 -14.205 1.00 69.06 82 MET A C 1
ATOM 623 O O . MET A 1 82 ? 1.607 7.472 -15.082 1.00 69.06 82 MET A O 1
ATOM 627 N N . MET A 1 83 ? 0.898 7.215 -12.978 1.00 71.88 83 MET A N 1
ATOM 628 C CA . MET A 1 83 ? 1.972 6.292 -12.583 1.00 71.88 83 MET A CA 1
ATOM 629 C C . MET A 1 83 ? 1.509 4.839 -12.432 1.00 71.88 83 MET A C 1
ATOM 631 O O . MET A 1 83 ? 2.252 4.020 -11.893 1.00 71.88 83 MET A O 1
ATOM 635 N N . SER A 1 84 ? 0.327 4.493 -12.948 1.00 74.25 84 SER A N 1
ATOM 636 C CA . SER A 1 84 ? -0.199 3.119 -12.946 1.00 74.25 84 SER A CA 1
ATOM 637 C C . SER A 1 84 ? 0.767 2.098 -13.572 1.00 74.25 84 SER A C 1
ATOM 639 O O . SER A 1 84 ? 0.863 0.968 -13.105 1.00 74.25 84 SER A O 1
ATOM 641 N N . GLN A 1 85 ? 1.595 2.517 -14.533 1.00 77.50 85 GLN A N 1
ATOM 642 C CA . GLN A 1 85 ? 2.670 1.697 -15.112 1.00 77.50 85 GLN A CA 1
ATOM 643 C C . GLN A 1 85 ? 3.734 1.214 -14.108 1.00 77.50 85 GLN A C 1
ATOM 645 O O . GLN A 1 85 ? 4.423 0.230 -14.364 1.00 77.50 85 GLN A O 1
ATOM 650 N N . LEU A 1 86 ? 3.882 1.886 -12.959 1.00 82.38 86 LEU A N 1
ATOM 651 C CA . LEU A 1 86 ? 4.795 1.480 -11.887 1.00 82.38 86 LEU A CA 1
ATOM 652 C C . LEU A 1 86 ? 4.140 0.538 -10.867 1.00 82.38 86 LEU A C 1
ATOM 654 O O . LEU A 1 86 ? 4.844 0.015 -10.000 1.00 82.38 86 LEU A O 1
ATOM 658 N N . LEU A 1 87 ? 2.830 0.268 -10.971 1.00 84.75 87 LEU A N 1
ATOM 659 C CA . LEU A 1 87 ? 2.135 -0.682 -10.095 1.00 84.75 87 LEU A CA 1
ATOM 660 C C . LEU A 1 87 ? 2.824 -2.050 -10.021 1.00 84.75 87 LEU A C 1
ATOM 662 O O . LEU A 1 87 ? 2.994 -2.532 -8.900 1.00 84.75 87 LEU A O 1
ATOM 666 N N . PRO A 1 88 ? 3.293 -2.668 -11.131 1.00 85.12 88 PRO A N 1
ATOM 667 C CA . PRO A 1 88 ? 3.994 -3.947 -11.058 1.00 85.12 88 PRO A CA 1
ATOM 668 C C . PRO A 1 88 ? 5.249 -3.895 -10.168 1.00 85.12 88 PRO A C 1
ATOM 670 O O . PRO A 1 88 ? 5.624 -4.904 -9.574 1.00 85.12 88 PRO A O 1
ATOM 673 N N . MET A 1 89 ? 5.889 -2.726 -10.057 1.00 86.38 89 MET A N 1
ATOM 674 C CA . MET A 1 89 ? 7.138 -2.528 -9.315 1.00 86.38 89 MET A CA 1
ATOM 675 C C . MET A 1 89 ? 6.917 -2.078 -7.866 1.00 86.38 89 MET A C 1
ATOM 677 O O . MET A 1 89 ? 7.752 -2.363 -7.010 1.00 86.38 89 MET A O 1
ATOM 681 N N . CYS A 1 90 ? 5.795 -1.415 -7.581 1.00 88.62 90 CYS A N 1
ATOM 682 C CA . CYS A 1 90 ? 5.484 -0.792 -6.292 1.00 88.62 90 CYS A CA 1
ATOM 683 C C . CYS A 1 90 ? 4.152 -1.292 -5.710 1.00 88.62 90 CYS A C 1
ATOM 685 O O . CYS A 1 90 ? 3.332 -0.523 -5.201 1.00 88.62 90 CYS A O 1
ATOM 687 N N . ARG A 1 91 ? 3.919 -2.603 -5.820 1.00 90.81 91 ARG A N 1
ATOM 688 C CA . ARG A 1 91 ? 2.647 -3.238 -5.462 1.00 90.81 91 ARG A CA 1
ATOM 689 C C . ARG A 1 91 ? 2.230 -3.014 -4.016 1.00 90.81 91 ARG A C 1
ATOM 691 O O . ARG A 1 91 ? 1.065 -2.729 -3.765 1.00 90.81 91 ARG A O 1
ATOM 698 N N . LYS A 1 92 ? 3.162 -3.149 -3.072 1.00 89.56 92 LYS A N 1
ATOM 699 C CA . LYS A 1 92 ? 2.891 -2.945 -1.647 1.00 89.56 92 LYS A CA 1
ATOM 700 C C . LYS A 1 92 ? 2.609 -1.472 -1.378 1.00 89.56 92 LYS A C 1
ATOM 702 O O . LYS A 1 92 ? 1.638 -1.158 -0.700 1.00 89.56 92 LYS A O 1
ATOM 707 N N . SER A 1 93 ? 3.413 -0.585 -1.961 1.00 88.00 93 SER A N 1
ATOM 708 C CA . SER A 1 93 ? 3.253 0.868 -1.826 1.00 88.00 93 SER A CA 1
ATOM 709 C C . SER A 1 93 ? 1.908 1.388 -2.362 1.00 88.00 93 SER A C 1
ATOM 711 O O . SER A 1 93 ? 1.369 2.350 -1.823 1.00 88.00 93 SER A O 1
ATOM 713 N N . CYS A 1 94 ? 1.344 0.732 -3.380 1.00 88.56 94 CYS A N 1
ATOM 714 C CA . CYS A 1 94 ? 0.024 1.041 -3.939 1.00 88.56 94 CYS A CA 1
ATOM 715 C C . CYS A 1 94 ? -1.091 0.079 -3.495 1.00 88.56 94 CYS A C 1
ATOM 717 O O . CYS A 1 94 ? -2.180 0.113 -4.062 1.00 88.56 94 CYS A O 1
ATOM 719 N N . ALA A 1 95 ? -0.835 -0.772 -2.496 1.00 91.06 95 ALA A N 1
ATOM 720 C CA . ALA A 1 95 ? -1.797 -1.720 -1.934 1.00 91.06 95 ALA A CA 1
ATOM 721 C C . ALA A 1 95 ? -2.469 -2.671 -2.955 1.00 91.06 95 ALA A C 1
ATOM 723 O O . ALA A 1 95 ? -3.594 -3.115 -2.755 1.00 91.06 95 ALA A O 1
ATOM 724 N N . VAL A 1 96 ? -1.765 -3.042 -4.032 1.00 91.06 96 VAL A N 1
ATOM 725 C CA . VAL A 1 96 ? -2.263 -3.940 -5.097 1.00 91.06 96 VAL A CA 1
ATOM 726 C C . VAL A 1 96 ? -1.716 -5.369 -4.983 1.00 91.06 96 VAL A C 1
ATOM 728 O O . VAL A 1 96 ? -1.526 -6.063 -5.982 1.00 91.06 96 VAL A O 1
ATOM 731 N N . CYS A 1 97 ? -1.438 -5.837 -3.764 1.00 91.00 97 CYS A N 1
ATOM 732 C CA . CYS A 1 97 ? -0.832 -7.154 -3.536 1.00 91.00 97 CYS A CA 1
ATOM 733 C C . CYS A 1 97 ? -1.722 -8.342 -3.938 1.00 91.00 97 CYS A C 1
ATOM 735 O O . CYS A 1 97 ? -1.186 -9.434 -4.116 1.00 91.00 97 CYS A O 1
ATOM 737 N N . CYS A 1 98 ? -3.036 -8.148 -4.123 1.00 90.50 98 CYS A N 1
ATOM 738 C CA . CYS A 1 98 ? -3.922 -9.198 -4.641 1.00 90.50 98 CYS A CA 1
ATOM 739 C C . CYS A 1 98 ? -3.633 -9.557 -6.108 1.00 90.50 98 CYS A C 1
ATOM 741 O O . CYS A 1 98 ? -4.048 -10.614 -6.570 1.00 90.50 98 CYS A O 1
ATOM 743 N N . LYS A 1 99 ? -2.908 -8.696 -6.839 1.00 88.38 99 LYS A N 1
ATOM 744 C CA . LYS A 1 99 ? -2.491 -8.940 -8.220 1.00 88.38 99 LYS A CA 1
ATOM 745 C C . LYS A 1 99 ? -1.016 -9.320 -8.287 1.00 88.38 99 LYS A C 1
ATOM 747 O O . LYS A 1 99 ? -0.133 -8.713 -7.662 1.00 88.38 99 LYS A O 1
ATOM 752 N N . SER A 1 100 ? -0.720 -10.325 -9.098 1.00 86.31 100 SER A N 1
ATOM 753 C CA . SER A 1 100 ? 0.647 -10.646 -9.484 1.00 86.31 100 SER A CA 1
ATOM 754 C C . SER A 1 100 ? 1.240 -9.543 -10.367 1.00 86.31 100 SER A C 1
ATOM 756 O O . SER A 1 100 ? 0.537 -8.754 -11.001 1.00 86.31 100 SER A O 1
ATOM 758 N N . GLN A 1 101 ? 2.572 -9.491 -10.428 1.00 79.00 101 GLN A N 1
ATOM 759 C CA . GLN A 1 101 ? 3.273 -8.568 -11.320 1.00 79.00 101 GLN A CA 1
ATOM 760 C C . GLN A 1 101 ? 2.861 -8.782 -12.787 1.00 79.00 101 GLN A C 1
ATOM 762 O O . GLN A 1 101 ? 2.676 -7.812 -13.514 1.00 79.00 101 GLN A O 1
ATOM 767 N N . ALA A 1 102 ? 2.667 -10.039 -13.200 1.00 81.50 102 ALA A N 1
ATOM 768 C CA . ALA A 1 102 ? 2.241 -10.396 -14.550 1.00 81.50 102 ALA A CA 1
ATOM 769 C C . ALA A 1 102 ? 0.853 -9.833 -14.894 1.00 81.50 102 ALA A C 1
ATOM 771 O O . ALA A 1 102 ? 0.687 -9.243 -15.959 1.00 81.50 102 ALA A O 1
ATOM 772 N N . GLU A 1 103 ? -0.118 -9.943 -13.982 1.00 84.69 103 GLU A N 1
ATOM 773 C CA . GLU A 1 103 ? -1.465 -9.386 -14.179 1.00 84.69 103 GLU A CA 1
ATOM 774 C C . GLU A 1 103 ? -1.445 -7.859 -14.314 1.00 84.69 103 GLU A C 1
ATOM 776 O O . GLU A 1 103 ? -2.118 -7.301 -15.179 1.00 84.69 103 GLU A O 1
ATOM 781 N N . LEU A 1 104 ? -0.642 -7.174 -13.493 1.00 82.50 104 LEU A N 1
ATOM 782 C CA . LEU A 1 104 ? -0.502 -5.716 -13.569 1.00 82.50 104 LEU A CA 1
ATOM 783 C C . LEU A 1 104 ? 0.206 -5.280 -14.861 1.00 82.50 104 LEU A C 1
ATOM 785 O O . LEU A 1 104 ? -0.181 -4.281 -15.464 1.00 82.50 104 LEU A O 1
ATOM 789 N N . MET A 1 105 ? 1.213 -6.031 -15.323 1.00 75.62 105 MET A N 1
ATOM 790 C CA . MET A 1 105 ? 1.880 -5.752 -16.600 1.00 75.62 105 MET A CA 1
ATOM 791 C C . MET A 1 105 ? 0.939 -5.939 -17.790 1.00 75.62 105 MET A C 1
ATOM 793 O O . MET A 1 105 ? 0.950 -5.109 -18.693 1.00 75.62 105 MET A O 1
ATOM 797 N N . GLN A 1 106 ? 0.090 -6.972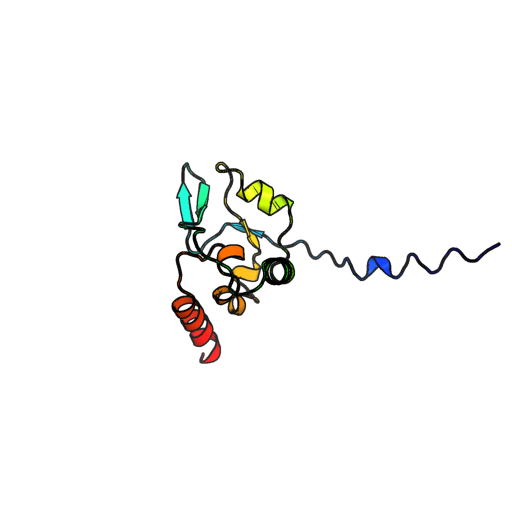 -17.779 1.00 73.88 106 GLN A N 1
ATOM 798 C CA . GLN A 1 106 ? -0.925 -7.161 -18.818 1.00 73.88 106 GLN A CA 1
ATOM 799 C C . GLN A 1 106 ? -1.891 -5.975 -18.865 1.00 73.88 106 GLN A C 1
ATOM 801 O O . GLN A 1 106 ? -2.131 -5.447 -19.945 1.00 73.88 106 GLN A O 1
ATOM 806 N N . GLN A 1 107 ? -2.376 -5.499 -17.712 1.00 68.69 107 GLN A N 1
ATOM 807 C CA . GLN A 1 107 ? -3.229 -4.306 -17.642 1.00 68.69 107 GLN A CA 1
ATOM 808 C C . GLN A 1 107 ? -2.548 -3.057 -18.217 1.00 68.69 107 GLN A C 1
ATOM 810 O O . GLN A 1 107 ? -3.184 -2.309 -18.952 1.00 68.69 107 GLN A O 1
ATOM 815 N N . CYS A 1 108 ? -1.255 -2.853 -17.946 1.00 61.97 108 CYS A N 1
ATOM 816 C CA . CYS A 1 108 ? -0.502 -1.739 -18.528 1.00 61.97 108 CYS A CA 1
ATOM 817 C C . CYS A 1 108 ? -0.289 -1.904 -20.040 1.00 61.97 108 CYS A C 1
ATOM 819 O O . CYS A 1 108 ? -0.248 -0.914 -20.762 1.00 61.97 108 CYS A O 1
ATOM 821 N N . TRP A 1 109 ? -0.161 -3.138 -20.536 1.00 55.34 109 TRP A N 1
ATOM 822 C CA . TRP A 1 109 ? 0.122 -3.396 -21.947 1.00 55.34 109 TRP A CA 1
ATOM 823 C C . TRP A 1 109 ? -1.068 -3.065 -22.854 1.00 55.34 109 TRP A C 1
ATOM 825 O O . TRP A 1 109 ? -0.861 -2.511 -23.928 1.00 55.34 109 TRP A O 1
ATOM 835 N N . TRP A 1 110 ? -2.308 -3.279 -22.398 1.00 52.50 110 TRP A N 1
ATOM 836 C CA . TRP A 1 110 ? -3.509 -2.844 -23.131 1.00 52.50 110 TRP A CA 1
ATOM 837 C C . TRP A 1 110 ? -3.536 -1.329 -23.393 1.00 52.50 110 TRP A C 1
ATOM 839 O O . TRP A 1 110 ? -3.991 -0.910 -24.455 1.00 52.50 110 TRP A O 1
ATOM 849 N N . PHE A 1 111 ? -2.989 -0.511 -22.485 1.00 50.91 111 PHE A N 1
ATOM 850 C CA . PHE A 1 111 ? -2.873 0.942 -22.681 1.00 50.91 111 PHE A CA 1
ATOM 851 C C . PHE A 1 111 ? -1.832 1.350 -23.734 1.00 50.91 111 P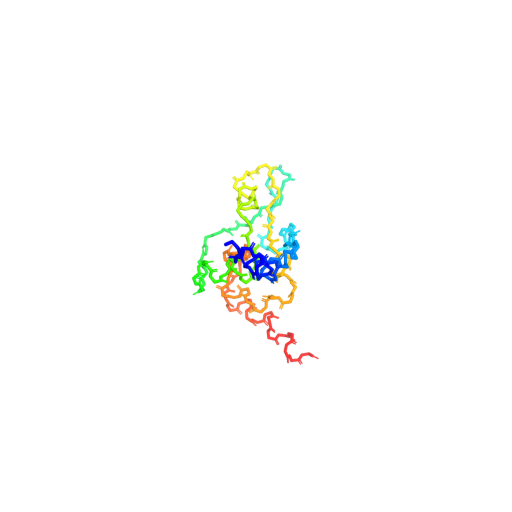HE A C 1
ATOM 853 O O . PHE A 1 111 ? -1.885 2.476 -24.212 1.00 50.91 111 PHE A O 1
ATOM 860 N N . TYR A 1 112 ? -0.885 0.476 -24.090 1.00 49.50 112 TYR A N 1
ATOM 861 C CA . TYR A 1 112 ? 0.169 0.778 -25.070 1.00 49.50 112 TYR A CA 1
ATOM 862 C C . TYR A 1 112 ? -0.175 0.348 -26.504 1.00 49.50 112 TYR A C 1
ATOM 864 O O . TYR A 1 112 ? 0.519 0.753 -27.433 1.00 49.50 112 TYR A O 1
ATOM 872 N N . ILE A 1 113 ? -1.196 -0.493 -26.690 1.00 51.56 113 ILE A N 1
ATOM 873 C CA . ILE A 1 113 ? -1.579 -1.055 -28.001 1.00 51.56 113 ILE A CA 1
ATOM 874 C C . ILE A 1 113 ? -2.955 -0.524 -28.463 1.00 51.56 113 ILE A C 1
ATOM 876 O O . ILE A 1 113 ? -3.411 -0.868 -29.552 1.00 51.56 113 ILE A O 1
ATOM 880 N N . SER A 1 114 ? -3.612 0.311 -27.649 1.00 48.62 114 SER A N 1
ATOM 881 C CA . SER A 1 114 ? -4.866 1.010 -27.981 1.00 48.62 114 SER A CA 1
ATOM 882 C C . SER A 1 114 ? -4.584 2.461 -28.355 1.00 48.62 114 SER A C 1
ATOM 884 O O . SER A 1 114 ? -5.279 2.974 -29.256 1.00 48.62 114 SER A O 1
#

Mean predicted aligned error: 10.55 Å

Radius of gyration: 17.87 Å; Cα contacts (8 Å, |Δi|>4): 144; chains: 1; bounding box: 46×54×40 Å

Nearest PDB structures (foldseek):
  8glv-assembly1_PD  TM=2.532E-01  e=6.437E+00  Chlamydomonas reinhardtii

Organism: Toxocara canis (NCBI:txid6265)

pLDDT: mean 76.2, std 17.64, range [34.44, 95.69]

Sequence (114 aa):
MFAVFVLLAVVALANANFPAQYSVINICNKEVDGVQRPESLDCKDAYPAPACASAFKLSPEIQQQNNDPTKDYKVNSNCYGMMSQLLPMCRKSCAVCCKSQAELMQQCWWFYIS

Secondary structure (DSSP, 8-state):
----SSSSSSSSSTT------EEE--SSEEEETTEEEES------SS-HHHHHHHTT--HHHHHHHH-TTS--EEEGGGTTTTGGGTTTSTTTTT-TTS-HHHHHHHHHHHHH-